Protein AF-A0A3M0WZQ0-F1 (afdb_monomer_lite)

Foldseek 3Di:
DVLLVVLQVLLVVLVVLLVLLLVLCVLPDVDSVVVVVVVVVCLCPLLQVVHRLVPDDPVSSVVSLLDSSVSNHRLSVVCVVPPDPVSSVVSVVSSVVSCVVSVVVSVVSVVVSVVVVVVVPD

Radius of gyration: 16.44 Å; chains: 1; bounding box: 37×28×48 Å

Structure (mmCIF, N/CA/C/O backbone):
data_AF-A0A3M0WZQ0-F1
#
_entry.id   AF-A0A3M0WZQ0-F1
#
loop_
_atom_site.group_PDB
_atom_site.id
_atom_site.type_symbol
_atom_site.label_atom_id
_atom_site.label_alt_id
_atom_site.label_comp_id
_atom_site.label_asym_id
_atom_site.label_entity_id
_atom_site.label_seq_id
_atom_site.pdbx_PDB_ins_code
_atom_site.Cartn_x
_atom_site.Cartn_y
_atom_site.Cartn_z
_atom_site.occupancy
_atom_site.B_iso_or_equiv
_atom_site.auth_seq_id
_atom_site.auth_comp_id
_atom_site.auth_asym_id
_atom_site.auth_atom_id
_atom_site.pdbx_PDB_model_num
ATOM 1 N N . LEU A 1 1 ? -3.318 -10.421 19.334 1.00 71.94 1 LEU A N 1
ATOM 2 C CA . LEU A 1 1 ? -1.852 -10.259 19.182 1.00 71.94 1 LEU A CA 1
ATOM 3 C C . LEU A 1 1 ? -1.249 -11.173 18.103 1.00 71.94 1 LEU A C 1
ATOM 5 O O . LEU A 1 1 ? -0.552 -10.638 17.254 1.00 71.94 1 LEU A O 1
ATOM 9 N N . PRO A 1 2 ? -1.517 -12.494 18.027 1.00 84.88 2 PRO A N 1
ATOM 10 C CA . PRO A 1 2 ? -0.973 -13.311 16.929 1.00 84.88 2 PRO A CA 1
ATOM 11 C C . PRO A 1 2 ? -1.593 -12.966 15.56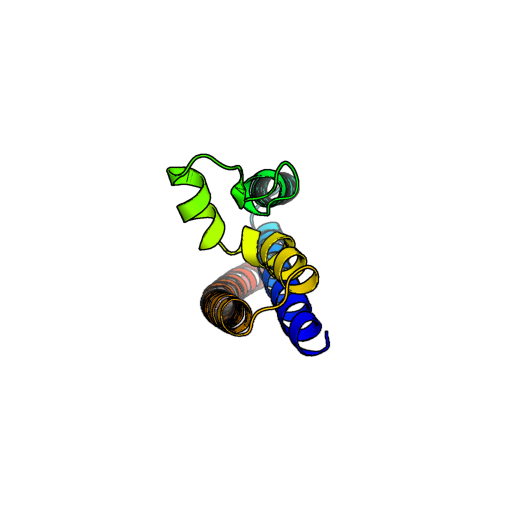7 1.00 84.88 2 PRO A C 1
ATOM 13 O O . PRO A 1 2 ? -0.886 -12.792 14.584 1.00 84.88 2 PRO A O 1
ATOM 16 N N . ALA A 1 3 ? -2.917 -12.775 15.514 1.00 89.06 3 ALA A N 1
ATOM 17 C CA . ALA A 1 3 ? -3.627 -12.473 14.267 1.00 89.06 3 ALA A CA 1
ATOM 18 C C . ALA A 1 3 ? -3.181 -11.145 13.623 1.00 89.06 3 ALA A C 1
ATOM 20 O O . ALA A 1 3 ? -3.142 -11.016 12.406 1.00 89.06 3 ALA A O 1
ATOM 21 N N . THR A 1 4 ? -2.772 -10.159 14.424 1.00 92.94 4 THR A N 1
ATOM 22 C CA . THR A 1 4 ? -2.263 -8.877 13.914 1.00 92.94 4 THR A CA 1
ATOM 23 C C . THR A 1 4 ? -0.916 -9.024 13.208 1.00 92.94 4 THR A C 1
ATOM 25 O O . THR A 1 4 ? -0.643 -8.254 12.294 1.00 92.94 4 THR A O 1
ATOM 28 N N . LEU A 1 5 ? -0.107 -10.034 13.558 1.00 95.50 5 LEU A N 1
ATOM 29 C CA . LEU A 1 5 ? 1.141 -10.333 12.845 1.00 95.50 5 LEU A CA 1
ATOM 30 C C . LEU A 1 5 ? 0.877 -10.791 11.410 1.00 95.50 5 LEU A C 1
ATOM 32 O O . LEU A 1 5 ? 1.623 -10.415 10.515 1.00 95.50 5 LEU A O 1
ATOM 36 N N . LEU A 1 6 ? -0.204 -11.545 11.180 1.00 96.88 6 LEU A N 1
ATOM 37 C CA . LEU A 1 6 ? -0.609 -11.945 9.832 1.00 96.88 6 LEU A CA 1
ATOM 38 C C . LEU A 1 6 ? -0.915 -10.714 8.972 1.00 96.88 6 LEU A C 1
ATOM 40 O O . LEU A 1 6 ? -0.360 -10.564 7.890 1.00 96.88 6 LEU A O 1
ATOM 44 N N . VAL A 1 7 ? -1.754 -9.808 9.473 1.00 97.44 7 VAL A N 1
ATOM 45 C CA . VAL A 1 7 ? -2.131 -8.580 8.757 1.00 97.44 7 VAL A CA 1
ATOM 46 C C . VAL A 1 7 ? -0.922 -7.662 8.534 1.00 97.44 7 VAL A C 1
ATOM 48 O O . VAL A 1 7 ? -0.797 -7.060 7.471 1.00 97.44 7 VAL A O 1
ATOM 51 N N . LEU A 1 8 ? 0.012 -7.588 9.487 1.00 96.75 8 LEU A N 1
ATOM 52 C CA . LEU A 1 8 ? 1.284 -6.882 9.298 1.00 96.75 8 LEU A CA 1
ATOM 53 C C . LEU A 1 8 ? 2.132 -7.524 8.190 1.00 96.75 8 LEU A C 1
ATOM 55 O O . LEU A 1 8 ? 2.603 -6.821 7.300 1.00 96.75 8 LEU A O 1
ATOM 59 N N . ALA A 1 9 ? 2.285 -8.850 8.196 1.00 97.88 9 ALA A N 1
ATOM 60 C CA . ALA A 1 9 ? 3.051 -9.575 7.182 1.00 97.88 9 ALA A CA 1
ATOM 61 C C . ALA A 1 9 ? 2.446 -9.425 5.774 1.00 97.88 9 ALA A C 1
ATOM 63 O O . ALA A 1 9 ? 3.170 -9.211 4.799 1.00 97.88 9 ALA A O 1
ATOM 64 N N . LEU A 1 10 ? 1.117 -9.473 5.656 1.00 98.19 10 LEU A N 1
ATOM 65 C CA . LEU A 1 10 ? 0.419 -9.216 4.394 1.00 98.19 10 LEU A CA 1
ATOM 66 C C . LEU A 1 10 ? 0.577 -7.756 3.946 1.00 98.19 10 LEU A C 1
ATOM 68 O O . LEU A 1 10 ? 0.790 -7.508 2.761 1.00 98.19 10 LEU A O 1
ATOM 72 N N . GLY A 1 11 ? 0.560 -6.800 4.879 1.00 98.00 11 GLY A N 1
ATOM 73 C CA . GLY A 1 11 ? 0.864 -5.393 4.605 1.00 98.00 11 GLY A CA 1
ATOM 74 C C . GLY A 1 11 ? 2.273 -5.200 4.035 1.00 98.00 11 GLY A C 1
ATOM 75 O O . GLY A 1 11 ? 2.436 -4.533 3.016 1.00 98.00 11 GLY A O 1
ATOM 76 N N . LEU A 1 12 ? 3.279 -5.859 4.618 1.00 97.88 12 LEU A N 1
ATOM 77 C CA . LEU A 1 12 ? 4.648 -5.873 4.082 1.00 97.88 12 LEU A CA 1
ATOM 78 C C . LEU A 1 12 ? 4.724 -6.531 2.698 1.00 97.88 12 LEU A C 1
ATOM 80 O O . LEU A 1 12 ? 5.474 -6.084 1.836 1.00 97.88 12 LEU A O 1
ATOM 84 N N . THR A 1 13 ? 3.922 -7.568 2.457 1.00 98.50 13 THR A N 1
ATOM 85 C CA . THR A 1 13 ? 3.865 -8.249 1.153 1.00 98.50 13 THR A CA 1
ATOM 86 C C . THR A 1 13 ? 3.276 -7.340 0.068 1.00 98.50 13 THR A C 1
ATOM 88 O O . THR A 1 13 ? 3.776 -7.313 -1.056 1.00 98.50 13 THR A O 1
ATOM 91 N N . ILE A 1 14 ? 2.249 -6.549 0.398 1.00 98.56 14 ILE A N 1
ATOM 92 C CA . ILE A 1 14 ? 1.700 -5.521 -0.500 1.00 98.56 14 ILE A CA 1
ATOM 93 C C . ILE A 1 14 ? 2.775 -4.482 -0.836 1.00 98.56 14 ILE A C 1
ATOM 95 O O . ILE A 1 14 ? 2.975 -4.172 -2.012 1.00 98.56 14 ILE A O 1
ATOM 99 N N . ASP A 1 15 ? 3.492 -3.983 0.174 1.00 97.88 15 ASP A N 1
ATOM 100 C CA . ASP A 1 15 ? 4.575 -3.015 -0.025 1.00 97.88 15 ASP A CA 1
ATOM 101 C C . ASP A 1 15 ? 5.702 -3.580 -0.905 1.00 97.88 15 ASP A C 1
ATOM 103 O O . ASP A 1 15 ? 6.191 -2.908 -1.819 1.00 97.88 15 ASP A O 1
ATOM 107 N N . PHE A 1 16 ? 6.044 -4.855 -0.706 1.00 98.06 16 PHE A N 1
ATOM 108 C CA . PHE A 1 16 ? 6.996 -5.581 -1.539 1.00 98.06 16 PHE A CA 1
ATOM 109 C C . PHE A 1 16 ? 6.540 -5.678 -3.002 1.00 98.06 16 PHE A C 1
ATOM 111 O O . PHE A 1 16 ? 7.354 -5.463 -3.904 1.00 98.06 16 PHE A O 1
ATOM 118 N N . PHE A 1 17 ? 5.261 -5.963 -3.271 1.00 98.19 17 PHE A N 1
ATOM 119 C CA . PHE A 1 17 ? 4.741 -6.003 -4.642 1.00 98.19 17 PHE A CA 1
ATOM 120 C C . PHE A 1 17 ? 4.823 -4.642 -5.324 1.00 98.19 17 PHE A C 1
ATOM 122 O O . PHE A 1 17 ? 5.334 -4.567 -6.442 1.00 98.19 17 PHE A O 1
ATOM 129 N N . VAL A 1 18 ? 4.400 -3.563 -4.661 1.00 97.88 18 VAL A N 1
ATOM 130 C CA . VAL A 1 18 ? 4.497 -2.217 -5.250 1.00 97.88 18 VAL A CA 1
ATOM 131 C C . VAL A 1 18 ? 5.960 -1.825 -5.476 1.00 97.88 18 VAL A C 1
ATOM 133 O O . VAL A 1 18 ? 6.316 -1.361 -6.561 1.00 97.88 18 VAL A O 1
ATOM 136 N N . SER A 1 19 ? 6.836 -2.090 -4.505 1.00 97.31 19 SER A N 1
ATOM 137 C CA . SER A 1 19 ? 8.277 -1.839 -4.627 1.00 97.31 19 SER A CA 1
ATOM 138 C C . SER A 1 19 ? 8.919 -2.639 -5.764 1.00 97.31 19 SER A C 1
ATOM 140 O O . SER A 1 19 ? 9.740 -2.100 -6.508 1.00 97.31 19 SER A O 1
ATOM 142 N N . SER A 1 20 ? 8.514 -3.897 -5.948 1.00 96.94 20 SER A N 1
ATOM 143 C CA . SER A 1 20 ? 8.966 -4.744 -7.056 1.00 96.94 20 SER A CA 1
ATOM 144 C C . SER A 1 20 ? 8.496 -4.201 -8.401 1.00 96.94 20 SER A C 1
ATOM 146 O O . SER A 1 20 ? 9.280 -4.154 -9.346 1.00 96.94 20 SER A O 1
ATOM 148 N N . MET A 1 21 ? 7.249 -3.725 -8.486 1.00 96.69 21 MET A N 1
ATOM 149 C CA . MET A 1 21 ? 6.726 -3.107 -9.706 1.00 96.69 21 MET A CA 1
ATOM 150 C C . MET A 1 21 ? 7.498 -1.837 -10.081 1.00 96.69 21 MET A C 1
ATOM 152 O O . MET A 1 21 ? 7.810 -1.633 -11.255 1.00 96.69 21 MET A O 1
ATOM 156 N N . ILE A 1 22 ? 7.850 -1.002 -9.096 1.00 96.38 22 ILE A N 1
ATOM 157 C CA . ILE A 1 22 ? 8.713 0.171 -9.306 1.00 96.38 22 ILE A CA 1
ATOM 158 C C . ILE A 1 22 ? 10.111 -0.272 -9.756 1.00 96.38 22 ILE A C 1
ATOM 160 O O . ILE A 1 22 ? 10.653 0.291 -10.703 1.00 96.38 22 ILE A O 1
ATOM 164 N N . GLY A 1 23 ? 10.681 -1.307 -9.134 1.00 94.56 23 GLY A N 1
ATOM 165 C CA . GLY A 1 23 ? 11.981 -1.865 -9.516 1.00 94.56 23 GLY A CA 1
ATOM 166 C C . GLY A 1 23 ? 12.015 -2.382 -10.956 1.00 94.56 23 GLY A C 1
ATOM 167 O O . GLY A 1 23 ? 12.951 -2.082 -11.689 1.00 94.56 23 GLY A O 1
ATOM 168 N N . LEU A 1 24 ? 10.967 -3.081 -11.406 1.00 93.62 24 LEU A N 1
ATOM 169 C CA . LEU A 1 24 ? 10.857 -3.553 -12.791 1.00 93.62 24 LEU A CA 1
ATOM 170 C C . LEU A 1 24 ? 10.776 -2.413 -13.815 1.00 93.62 24 LEU A C 1
ATOM 172 O O . LEU A 1 24 ? 11.125 -2.623 -14.977 1.00 93.62 24 LEU A O 1
ATOM 176 N N . MET A 1 25 ? 10.355 -1.207 -13.416 1.00 92.56 25 MET A N 1
ATOM 177 C CA . MET A 1 25 ? 10.391 -0.050 -14.316 1.00 92.56 25 MET A CA 1
ATOM 178 C C . MET A 1 25 ? 11.817 0.402 -14.646 1.00 92.56 25 MET A C 1
ATOM 180 O O . MET A 1 25 ? 11.990 1.075 -15.658 1.00 92.56 25 MET A O 1
ATOM 184 N N . ALA A 1 26 ? 12.839 -0.017 -13.888 1.00 90.31 26 ALA A N 1
ATOM 185 C CA . ALA A 1 26 ? 14.241 0.315 -14.167 1.00 90.31 26 ALA A CA 1
ATOM 186 C C . ALA A 1 26 ? 14.745 -0.264 -15.497 1.00 90.31 26 ALA A C 1
ATOM 188 O O . ALA A 1 26 ? 15.746 0.190 -16.033 1.00 90.31 26 ALA A O 1
ATOM 189 N N . PHE A 1 27 ? 14.041 -1.250 -16.061 1.00 85.31 27 PHE A N 1
ATOM 190 C CA . PHE A 1 27 ? 14.359 -1.779 -17.387 1.00 85.31 27 PHE A CA 1
ATOM 191 C C . PHE A 1 27 ? 13.919 -0.868 -18.538 1.00 85.31 27 PHE A C 1
ATOM 193 O O . PHE A 1 27 ? 14.283 -1.126 -19.684 1.00 85.31 27 PHE A O 1
ATOM 200 N N . VAL A 1 28 ? 13.095 0.149 -18.268 1.00 84.69 28 VAL A N 1
ATOM 201 C CA . VAL A 1 28 ? 12.528 1.031 -19.303 1.00 84.69 28 VAL A CA 1
ATOM 202 C C . VAL A 1 28 ? 12.725 2.507 -18.993 1.00 84.69 28 VAL A C 1
ATOM 204 O O . VAL A 1 28 ? 12.918 3.287 -19.920 1.00 84.69 28 VAL A O 1
ATOM 207 N N . MET A 1 29 ? 12.666 2.899 -17.724 1.00 87.31 29 MET A N 1
ATOM 208 C CA . MET A 1 29 ? 12.918 4.272 -17.302 1.00 87.31 29 MET A CA 1
ATOM 209 C C . MET A 1 29 ? 14.381 4.466 -16.923 1.00 87.31 29 MET A C 1
ATOM 211 O O . MET A 1 29 ? 14.985 3.596 -16.305 1.00 87.31 29 MET A O 1
ATOM 215 N N . GLU A 1 30 ? 14.907 5.643 -17.253 1.00 87.38 30 GLU A N 1
ATOM 216 C CA . GLU A 1 30 ? 16.258 6.069 -16.883 1.00 87.38 30 GLU A CA 1
ATOM 217 C C . GLU A 1 30 ? 16.401 6.260 -15.364 1.00 87.38 30 GLU A C 1
ATOM 219 O O . GLU A 1 30 ? 17.431 5.916 -14.791 1.00 87.38 30 GLU A O 1
ATOM 224 N N . ASP A 1 31 ? 15.340 6.730 -14.696 1.00 90.81 31 ASP A N 1
ATOM 225 C CA . ASP A 1 31 ? 15.313 6.924 -13.248 1.00 90.81 31 ASP A CA 1
ATOM 226 C C . ASP A 1 31 ? 14.012 6.413 -12.598 1.00 90.81 31 ASP A C 1
ATOM 228 O O . ASP A 1 31 ? 12.911 6.905 -12.855 1.00 90.81 31 ASP A O 1
ATOM 232 N N . VAL A 1 32 ? 14.146 5.442 -11.690 1.00 95.06 32 VAL A N 1
ATOM 233 C CA . VAL A 1 32 ? 13.045 4.921 -10.854 1.00 95.06 32 VAL A CA 1
ATOM 234 C C . VAL A 1 32 ? 12.936 5.610 -9.495 1.00 95.06 32 VAL A C 1
ATOM 236 O O . VAL A 1 32 ? 11.968 5.379 -8.761 1.00 95.06 32 VAL A O 1
ATOM 239 N N . PHE A 1 33 ? 13.908 6.444 -9.122 1.00 95.69 33 PHE A N 1
ATOM 240 C CA . PHE A 1 33 ? 13.900 7.175 -7.858 1.00 95.69 33 PHE A CA 1
ATOM 241 C C . PHE A 1 33 ? 12.683 8.094 -7.763 1.00 95.69 33 PHE A C 1
ATOM 243 O O . PHE A 1 33 ? 11.976 8.076 -6.754 1.00 95.69 33 PHE A O 1
ATOM 250 N N . SER A 1 34 ? 12.368 8.799 -8.848 1.00 95.06 34 SER A N 1
ATOM 251 C CA . SER A 1 34 ? 11.167 9.633 -8.966 1.00 95.06 34 SER 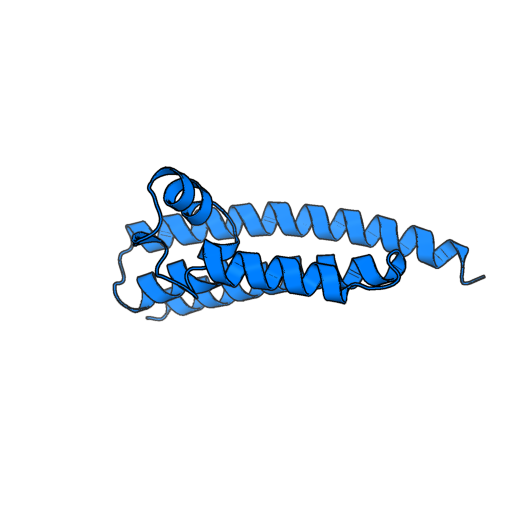A CA 1
ATOM 252 C C . SER A 1 34 ? 9.868 8.865 -8.658 1.00 95.06 34 SER A C 1
ATOM 254 O O . SER A 1 34 ? 9.032 9.335 -7.883 1.00 95.06 34 SER A O 1
ATOM 256 N N . LEU A 1 35 ? 9.714 7.636 -9.173 1.00 96.44 35 LEU A N 1
ATOM 257 C CA . LEU A 1 35 ? 8.550 6.784 -8.876 1.00 96.44 35 LEU A CA 1
ATOM 258 C C . LEU A 1 35 ? 8.510 6.359 -7.404 1.00 96.44 35 LEU A C 1
ATOM 260 O O . LEU A 1 35 ? 7.448 6.362 -6.775 1.00 96.44 35 LEU A O 1
ATOM 264 N N . ARG A 1 36 ? 9.673 6.027 -6.836 1.00 96.69 36 ARG A N 1
ATOM 265 C CA . ARG A 1 36 ? 9.806 5.668 -5.420 1.00 96.69 36 ARG A CA 1
ATOM 266 C C . ARG A 1 36 ? 9.422 6.833 -4.510 1.00 96.69 36 ARG A C 1
ATOM 268 O O . ARG A 1 36 ? 8.720 6.613 -3.526 1.00 96.69 36 ARG A O 1
ATOM 275 N N . LEU A 1 37 ? 9.819 8.059 -4.854 1.00 97.69 37 LEU A N 1
ATOM 276 C CA . LEU A 1 37 ? 9.427 9.261 -4.118 1.00 97.69 37 LEU A CA 1
ATOM 277 C C . LEU A 1 37 ? 7.914 9.471 -4.148 1.00 97.69 37 LEU A C 1
ATOM 279 O O . LEU A 1 37 ? 7.320 9.708 -3.097 1.00 97.69 37 LEU A O 1
ATOM 283 N N . ILE A 1 38 ? 7.276 9.340 -5.314 1.00 97.12 38 ILE A N 1
ATOM 284 C CA . ILE A 1 38 ? 5.813 9.452 -5.427 1.00 97.12 38 ILE A CA 1
ATOM 285 C C . ILE A 1 38 ? 5.137 8.424 -4.515 1.00 97.12 38 ILE A C 1
ATOM 287 O O . ILE A 1 38 ? 4.270 8.786 -3.718 1.00 97.12 38 ILE A O 1
ATOM 291 N N . TYR A 1 39 ? 5.569 7.163 -4.566 1.00 97.38 39 TYR A N 1
ATOM 292 C CA . TYR A 1 39 ? 5.019 6.110 -3.713 1.00 97.38 39 TYR A CA 1
ATOM 293 C C . TYR A 1 39 ? 5.196 6.413 -2.217 1.00 97.38 39 TYR A C 1
ATOM 295 O O . TYR A 1 39 ? 4.242 6.303 -1.444 1.00 97.38 39 TYR A O 1
ATOM 303 N N . GLN A 1 40 ? 6.372 6.894 -1.810 1.0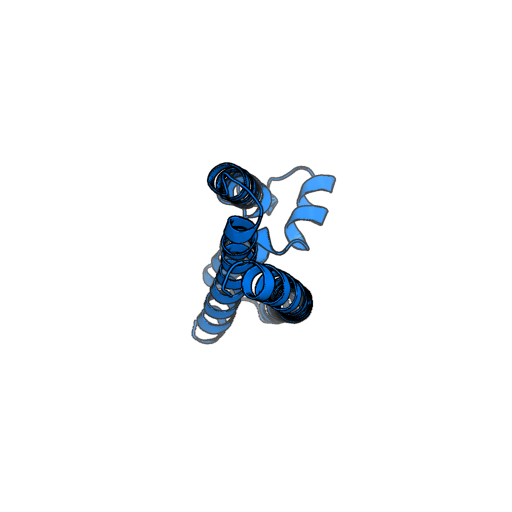0 97.25 40 GLN A N 1
ATOM 304 C CA . GLN A 1 40 ? 6.617 7.321 -0.431 1.00 97.25 40 GLN A CA 1
ATOM 305 C C . GLN A 1 40 ? 5.695 8.467 -0.001 1.00 97.25 40 GLN A C 1
ATOM 307 O O . GLN A 1 40 ? 5.195 8.448 1.122 1.00 97.25 40 GLN A O 1
ATOM 312 N N . LYS A 1 41 ? 5.421 9.450 -0.870 1.00 97.62 41 LYS A N 1
ATOM 313 C CA . LYS A 1 41 ? 4.471 10.536 -0.563 1.00 97.62 41 LYS A CA 1
ATOM 314 C C . LYS A 1 41 ? 3.035 10.027 -0.439 1.00 97.62 41 LYS A C 1
ATOM 316 O O . LYS A 1 41 ? 2.307 10.496 0.435 1.00 97.62 41 LYS A O 1
ATOM 321 N N . LEU A 1 42 ? 2.646 9.041 -1.248 1.00 97.06 42 LEU A N 1
ATOM 322 C CA . LEU A 1 42 ? 1.339 8.393 -1.131 1.00 97.06 42 LEU A CA 1
ATOM 323 C C . LEU A 1 42 ? 1.199 7.646 0.198 1.00 97.06 42 LEU A C 1
ATOM 325 O O . LEU A 1 42 ? 0.196 7.846 0.876 1.00 97.06 42 LEU A O 1
ATOM 329 N N . ILE A 1 43 ? 2.198 6.865 0.623 1.00 96.81 43 ILE A N 1
ATOM 330 C CA . ILE A 1 43 ? 2.184 6.243 1.961 1.00 96.81 43 ILE A CA 1
ATOM 331 C C . ILE A 1 43 ? 2.176 7.317 3.052 1.00 96.81 43 ILE A C 1
ATOM 333 O O . ILE A 1 43 ? 1.429 7.209 4.021 1.00 96.81 43 ILE A O 1
ATOM 337 N N . PHE A 1 44 ? 2.970 8.375 2.898 1.00 96.75 44 PHE A N 1
ATOM 338 C CA . PHE A 1 44 ? 3.069 9.418 3.910 1.00 96.75 44 PHE A CA 1
ATOM 339 C C . PHE A 1 44 ? 1.708 10.060 4.214 1.00 96.75 44 PHE A C 1
ATOM 341 O O . PHE A 1 44 ? 1.353 10.229 5.378 1.00 96.75 44 PHE A O 1
ATOM 348 N N . ILE A 1 45 ? 0.923 10.354 3.174 1.00 95.31 45 ILE A N 1
ATOM 349 C CA . ILE A 1 45 ? -0.386 11.004 3.306 1.00 95.31 45 ILE A CA 1
ATOM 350 C C . ILE A 1 45 ? -1.505 9.971 3.518 1.00 95.31 45 ILE A C 1
ATOM 352 O O . ILE A 1 45 ? -2.252 10.052 4.488 1.00 95.31 45 ILE A O 1
ATOM 356 N N . LEU A 1 46 ? -1.631 8.992 2.618 1.00 96.69 46 LEU A N 1
ATOM 357 C CA . LEU A 1 46 ? -2.759 8.048 2.564 1.00 96.69 46 LEU A CA 1
ATOM 358 C C . LEU A 1 46 ? -2.537 6.791 3.413 1.00 96.69 46 LEU A C 1
ATOM 360 O O . LEU A 1 46 ? -3.499 6.110 3.756 1.00 96.69 46 LEU A O 1
ATOM 364 N N . GLY A 1 47 ? -1.285 6.476 3.744 1.00 95.56 47 GLY A N 1
ATOM 365 C CA . GLY A 1 47 ? -0.911 5.393 4.658 1.00 95.56 47 GLY A CA 1
ATOM 366 C C . GLY A 1 47 ? -0.965 5.785 6.134 1.00 95.56 47 GLY A C 1
ATOM 367 O O . GLY A 1 47 ? -0.733 4.936 6.987 1.00 95.56 47 GLY A O 1
ATOM 368 N N . GLY A 1 48 ? -1.293 7.045 6.445 1.00 94.38 48 GLY A N 1
ATOM 369 C CA . GLY A 1 48 ? -1.535 7.527 7.806 1.00 94.38 48 GLY A CA 1
ATOM 370 C C . GLY A 1 48 ? -0.286 7.876 8.621 1.00 94.38 48 GLY A C 1
ATOM 371 O O . GLY A 1 48 ? -0.379 7.940 9.846 1.00 94.38 48 GLY A O 1
ATOM 372 N N . LEU A 1 49 ? 0.870 8.074 7.971 1.00 94.19 49 LEU A N 1
ATOM 373 C CA . LEU A 1 49 ? 2.127 8.436 8.646 1.00 94.19 49 LEU A CA 1
ATOM 374 C C . LEU A 1 49 ? 2.202 9.921 9.019 1.00 94.19 49 LEU A C 1
ATOM 376 O O . LEU A 1 49 ? 2.704 10.247 10.089 1.00 94.19 49 LEU A O 1
ATOM 380 N N . LEU A 1 50 ? 1.734 10.819 8.144 1.00 94.81 50 LEU A N 1
ATOM 381 C CA . LEU A 1 50 ? 1.701 12.259 8.416 1.00 94.81 50 LEU A CA 1
ATOM 382 C C . LEU A 1 50 ? 0.663 12.580 9.493 1.00 94.81 50 LEU A C 1
ATOM 384 O O . LEU A 1 50 ? 0.961 13.244 10.480 1.00 94.81 50 LEU A O 1
ATOM 388 N N . ILE A 1 51 ? -0.561 12.102 9.273 1.00 94.12 51 ILE A N 1
ATOM 389 C CA . ILE A 1 51 ? -1.680 12.178 10.206 1.00 94.12 51 ILE A CA 1
ATOM 390 C C . ILE A 1 51 ? -2.480 10.877 10.115 1.00 94.12 51 ILE A C 1
ATOM 392 O O . ILE A 1 51 ? -2.604 10.330 9.016 1.00 94.12 51 ILE A O 1
ATOM 396 N N . PRO A 1 52 ? -3.044 10.377 11.228 1.00 95.75 52 PRO A N 1
ATOM 397 C CA . PRO A 1 52 ? -3.906 9.202 11.201 1.00 95.75 52 PRO A CA 1
ATOM 398 C C . PRO A 1 52 ? -5.015 9.343 10.152 1.00 95.75 52 PRO A C 1
ATOM 400 O O . PRO A 1 52 ? -5.649 10.395 10.060 1.00 95.75 52 PRO A O 1
ATOM 403 N N . VAL A 1 53 ? -5.292 8.273 9.398 1.00 96.06 53 VAL A N 1
ATOM 404 C CA . VAL A 1 53 ? -6.292 8.284 8.306 1.00 96.06 53 VAL A CA 1
ATOM 405 C C . VAL A 1 53 ? -7.675 8.724 8.803 1.00 96.06 53 VAL A C 1
ATOM 407 O O . VAL A 1 53 ? -8.442 9.339 8.064 1.00 96.06 53 VAL A O 1
ATOM 410 N N . ASP A 1 54 ? -7.983 8.467 10.076 1.00 95.56 54 ASP A N 1
ATOM 411 C CA . ASP A 1 54 ? -9.230 8.885 10.718 1.00 95.56 54 ASP A CA 1
ATOM 412 C C . ASP A 1 54 ? -9.418 10.414 10.808 1.00 95.56 54 ASP A C 1
ATOM 414 O O . ASP A 1 54 ? -10.550 10.865 10.952 1.00 95.56 54 ASP A O 1
ATOM 418 N N . PHE A 1 55 ? -8.350 11.209 10.688 1.00 96.62 55 PHE A N 1
ATOM 419 C CA . PHE A 1 55 ? -8.402 12.678 10.728 1.00 96.62 55 PHE A CA 1
ATOM 420 C C . PHE A 1 55 ? -8.350 13.340 9.343 1.00 96.62 55 PHE A C 1
ATOM 422 O O . PHE A 1 55 ? -8.346 14.566 9.247 1.00 96.62 55 PHE A O 1
ATOM 429 N N . LEU A 1 56 ? -8.300 12.557 8.260 1.00 96.44 56 LEU A N 1
ATOM 430 C CA . LEU A 1 56 ? -8.391 13.100 6.903 1.00 96.44 56 LEU A CA 1
ATOM 431 C C . LEU A 1 56 ? -9.813 13.610 6.606 1.00 96.44 56 LEU A C 1
ATOM 433 O O . LEU A 1 56 ? -10.774 13.061 7.148 1.00 96.44 56 LEU A O 1
ATOM 437 N N . PRO A 1 57 ? -9.973 14.596 5.698 1.00 97.19 57 PRO A N 1
ATOM 438 C CA . PRO A 1 57 ? -11.287 15.010 5.208 1.00 97.19 57 PRO A CA 1
ATOM 439 C C . PRO A 1 57 ? -12.098 13.814 4.695 1.00 97.19 57 PRO A C 1
ATOM 441 O O . PRO A 1 57 ? -11.531 12.929 4.052 1.00 97.19 57 PRO A O 1
ATOM 444 N N . ASP A 1 58 ? -13.416 13.808 4.909 1.00 97.12 58 ASP A N 1
ATOM 445 C CA . ASP A 1 58 ? -14.283 12.640 4.671 1.00 97.12 58 ASP A CA 1
ATOM 446 C C . ASP A 1 58 ? -14.094 11.973 3.304 1.00 97.12 58 ASP A C 1
ATOM 448 O O . ASP A 1 58 ? -14.014 10.747 3.198 1.00 97.12 58 ASP A O 1
ATOM 452 N N . TRP A 1 59 ? -14.005 12.773 2.240 1.00 96.75 59 TRP A N 1
ATOM 453 C CA . TRP A 1 59 ? -13.826 12.266 0.881 1.00 96.75 59 TRP A CA 1
ATOM 454 C C . TRP A 1 59 ? -12.484 11.535 0.719 1.00 96.75 59 TRP A C 1
ATOM 456 O O . TRP A 1 59 ? -12.430 10.456 0.130 1.00 96.75 59 TRP A O 1
ATOM 466 N N . LEU A 1 60 ? -11.412 12.084 1.294 1.00 96.38 60 LEU A N 1
ATOM 467 C CA . LEU A 1 60 ? -10.061 11.541 1.200 1.00 96.38 60 LEU A CA 1
ATOM 468 C C . LEU A 1 60 ? -9.888 10.336 2.118 1.00 96.38 60 LEU A C 1
ATOM 470 O O . LEU A 1 60 ? -9.257 9.352 1.739 1.00 96.38 60 LEU A O 1
ATOM 474 N N . GLN A 1 61 ? -10.503 10.381 3.297 1.00 97.44 61 GLN A N 1
ATOM 475 C CA . GLN A 1 61 ? -10.540 9.264 4.226 1.00 97.44 61 GLN A CA 1
ATOM 476 C C . GLN A 1 61 ? -11.165 8.021 3.579 1.00 97.44 61 GLN A C 1
ATOM 478 O O . GLN A 1 61 ? -10.616 6.926 3.708 1.00 97.44 61 GLN A O 1
ATOM 483 N N . ARG A 1 62 ? -12.295 8.169 2.871 1.00 96.56 62 ARG A N 1
ATOM 484 C CA . ARG A 1 62 ? -12.953 7.048 2.171 1.00 96.56 62 ARG A CA 1
ATOM 485 C C . ARG A 1 62 ? -12.035 6.416 1.128 1.00 96.56 62 ARG A C 1
ATOM 487 O O . ARG A 1 62 ? -11.963 5.194 1.046 1.00 96.56 62 ARG A O 1
ATOM 494 N N . ILE A 1 63 ? -11.304 7.241 0.380 1.00 96.56 63 ILE A N 1
ATOM 495 C CA . ILE A 1 63 ? -10.330 6.782 -0.615 1.00 96.56 63 ILE A CA 1
ATOM 496 C C . ILE A 1 63 ? -9.168 6.054 0.073 1.00 96.56 63 ILE A C 1
ATOM 498 O O . ILE A 1 63 ? -8.866 4.907 -0.258 1.00 96.56 63 ILE A O 1
ATOM 502 N N . ALA A 1 64 ? -8.548 6.687 1.071 1.00 96.62 64 ALA A N 1
ATOM 503 C CA . ALA A 1 64 ? -7.404 6.140 1.792 1.00 96.62 64 ALA A CA 1
ATOM 504 C C . ALA A 1 64 ? -7.727 4.789 2.447 1.00 96.62 64 ALA A C 1
ATOM 506 O O . ALA A 1 64 ? -6.925 3.866 2.354 1.00 96.62 64 ALA A O 1
ATOM 507 N N . LYS A 1 65 ? -8.922 4.636 3.036 1.00 96.62 65 LYS A N 1
ATOM 508 C CA . LYS A 1 65 ? -9.344 3.398 3.712 1.00 96.62 65 LYS A CA 1
ATOM 509 C C . LYS A 1 65 ? -9.414 2.176 2.789 1.00 96.62 65 LYS A C 1
ATOM 511 O O . LYS A 1 65 ? -9.236 1.064 3.280 1.00 96.62 65 LYS A O 1
ATOM 516 N N . VAL A 1 66 ? -9.647 2.373 1.490 1.00 96.31 66 VAL A N 1
ATOM 517 C CA . VAL A 1 66 ? -9.773 1.288 0.497 1.00 96.31 66 VAL A CA 1
ATOM 518 C C . VAL A 1 66 ? -8.466 1.040 -0.261 1.00 96.31 66 VAL A C 1
ATOM 520 O O . VAL A 1 66 ? -8.205 -0.083 -0.689 1.00 96.31 66 VAL A O 1
ATOM 523 N N . LEU A 1 67 ? -7.638 2.072 -0.434 1.00 96.62 67 LEU A N 1
ATOM 524 C CA . LEU A 1 67 ? -6.352 1.978 -1.126 1.00 96.62 67 LEU A CA 1
ATOM 525 C C . LEU A 1 67 ? -5.324 1.131 -0.356 1.00 96.62 67 LEU A C 1
ATOM 527 O O . LEU A 1 67 ? -5.386 1.036 0.872 1.00 96.62 67 LEU A O 1
ATOM 531 N N . PRO A 1 68 ? -4.321 0.558 -1.052 1.00 96.50 68 PRO A N 1
ATOM 532 C CA . PRO A 1 68 ? -3.385 -0.369 -0.428 1.00 96.50 68 PRO A CA 1
ATOM 533 C C . PRO A 1 68 ? -2.470 0.331 0.582 1.00 96.50 68 PRO A C 1
ATOM 535 O O . PRO A 1 68 ? -2.010 -0.308 1.518 1.00 96.50 68 PRO A O 1
ATOM 538 N N . PHE A 1 69 ? -2.252 1.644 0.444 1.00 96.62 69 PHE A N 1
ATOM 539 C CA . PHE A 1 69 ? -1.348 2.426 1.296 1.00 96.62 69 PHE A CA 1
ATOM 540 C C . PHE A 1 69 ? -1.742 2.377 2.778 1.00 96.62 69 PHE A C 1
ATOM 542 O O . PHE A 1 69 ? -0.899 2.163 3.639 1.00 96.62 69 PHE A O 1
ATOM 549 N N . ASN A 1 70 ? -3.033 2.504 3.090 1.00 97.00 70 ASN A N 1
ATOM 550 C CA . ASN A 1 70 ? -3.532 2.371 4.461 1.00 97.00 70 ASN A CA 1
ATOM 551 C C . ASN A 1 70 ? -3.334 0.947 5.016 1.00 97.00 70 ASN A C 1
ATOM 553 O O . ASN A 1 70 ? -3.117 0.763 6.214 1.00 97.00 70 ASN A O 1
ATOM 557 N N . LEU A 1 71 ? -3.387 -0.064 4.146 1.00 97.50 71 LEU A N 1
ATOM 558 C CA . LEU A 1 71 ? -3.296 -1.480 4.511 1.00 97.50 71 LEU A CA 1
ATOM 559 C C . LEU A 1 71 ? -1.861 -1.948 4.779 1.00 97.50 71 LEU A C 1
ATOM 561 O O . LEU A 1 71 ? -1.689 -3.025 5.352 1.00 97.50 71 LEU A O 1
ATOM 565 N N . THR A 1 72 ? -0.846 -1.172 4.382 1.00 96.88 72 THR A N 1
ATOM 566 C CA . THR A 1 72 ? 0.564 -1.466 4.690 1.00 96.88 72 THR A CA 1
ATOM 567 C C . THR A 1 72 ? 0.992 -0.916 6.048 1.00 96.88 72 THR A C 1
ATOM 569 O O . THR A 1 72 ? 1.913 -1.453 6.656 1.00 96.88 72 THR A O 1
ATOM 572 N N . THR A 1 73 ? 0.338 0.147 6.534 1.00 93.25 73 THR A N 1
ATOM 573 C CA . THR A 1 73 ? 0.813 0.931 7.687 1.00 93.25 73 THR A CA 1
ATOM 574 C C . THR A 1 73 ? -0.279 1.183 8.724 1.00 93.25 73 THR A C 1
ATOM 576 O O . THR A 1 73 ? -0.300 0.516 9.763 1.00 93.25 73 THR A O 1
ATOM 579 N N . TYR A 1 74 ? -1.196 2.124 8.477 1.00 96.88 74 TYR A N 1
ATOM 580 C CA . TYR A 1 74 ? -2.111 2.601 9.519 1.00 96.88 74 TYR A CA 1
ATOM 581 C C . TYR A 1 74 ? -3.144 1.568 9.976 1.00 96.88 74 TYR A C 1
ATOM 583 O O . TYR A 1 74 ? -3.336 1.403 11.182 1.00 96.88 74 TYR A O 1
ATOM 591 N N . ALA A 1 75 ? -3.795 0.842 9.065 1.00 97.25 75 ALA A N 1
ATOM 592 C CA . ALA A 1 75 ? -4.829 -0.120 9.450 1.00 97.25 75 ALA A CA 1
ATOM 593 C C . ALA A 1 75 ? -4.289 -1.287 10.309 1.00 97.25 75 ALA A C 1
ATOM 595 O O . ALA A 1 75 ? -4.877 -1.548 11.364 1.00 97.25 75 ALA A O 1
ATOM 596 N N . PRO A 1 76 ? -3.160 -1.944 9.957 1.00 95.88 76 PRO A N 1
ATOM 597 C CA . PRO A 1 76 ? -2.520 -2.929 10.831 1.00 95.88 76 PRO A CA 1
ATOM 598 C C . PRO A 1 76 ? -2.112 -2.358 12.197 1.00 95.88 76 PRO A C 1
ATOM 600 O O . PRO A 1 76 ? -2.361 -2.993 13.224 1.00 95.88 76 PRO A O 1
ATOM 603 N N . ALA A 1 77 ? -1.529 -1.153 12.228 1.00 95.19 77 ALA A N 1
ATOM 604 C CA . ALA A 1 77 ? -1.102 -0.504 13.470 1.00 95.19 77 ALA A CA 1
ATOM 605 C C . ALA A 1 77 ? -2.294 -0.178 14.385 1.00 95.19 77 ALA A C 1
ATOM 607 O O . ALA A 1 77 ? -2.272 -0.475 15.581 1.00 95.19 77 ALA A O 1
ATOM 608 N N . LYS A 1 78 ? -3.378 0.364 13.821 1.00 95.81 78 LYS A N 1
ATOM 609 C CA . LYS A 1 78 ? -4.617 0.653 14.550 1.00 95.81 78 LYS A CA 1
ATOM 610 C C . LYS A 1 78 ? -5.250 -0.619 15.114 1.00 95.81 78 LYS A C 1
ATOM 612 O O . LYS A 1 78 ? -5.655 -0.631 16.276 1.00 95.81 78 LYS A O 1
ATOM 617 N N . LEU A 1 79 ? -5.293 -1.690 14.321 1.00 97.06 79 LEU A N 1
ATOM 618 C CA . LEU A 1 79 ? -5.816 -2.985 14.756 1.00 97.06 79 LEU A CA 1
ATOM 619 C C . LEU A 1 79 ? -4.967 -3.601 15.879 1.00 97.06 79 LEU A C 1
ATOM 621 O O . LEU A 1 79 ? -5.511 -4.242 16.776 1.00 97.06 79 LEU A O 1
ATOM 625 N N . PHE A 1 80 ? -3.647 -3.406 15.848 1.00 95.81 80 PHE A N 1
ATOM 626 C CA . PHE A 1 80 ? -2.753 -3.845 16.919 1.00 95.81 80 PHE A CA 1
ATOM 627 C C . PHE A 1 80 ? -3.059 -3.144 18.247 1.00 95.81 80 PHE A C 1
ATOM 629 O O . PHE A 1 80 ? -3.133 -3.808 19.280 1.00 95.81 80 PHE A O 1
ATOM 636 N N . VAL A 1 81 ? -3.288 -1.828 18.212 1.00 95.00 81 VAL A N 1
ATOM 637 C CA . VAL A 1 81 ? -3.616 -1.031 19.406 1.00 95.00 81 VAL A CA 1
ATOM 638 C C . VAL A 1 81 ? -5.011 -1.359 19.940 1.00 95.00 81 VAL A C 1
ATOM 640 O O . VAL A 1 81 ? -5.186 -1.534 21.145 1.00 95.00 81 VAL A O 1
ATOM 643 N N . ARG A 1 82 ? -6.016 -1.450 19.061 1.00 95.06 82 ARG A N 1
ATOM 644 C CA . ARG A 1 82 ? -7.404 -1.743 19.439 1.00 95.06 82 ARG A CA 1
ATOM 645 C C . ARG A 1 82 ? -7.966 -2.852 18.563 1.00 95.06 82 ARG A C 1
ATOM 647 O O . ARG A 1 82 ? -8.614 -2.607 17.548 1.00 95.06 82 ARG A O 1
ATOM 654 N N . PHE A 1 83 ? -7.734 -4.084 18.993 1.00 96.31 83 PHE A N 1
ATOM 655 C CA . PHE A 1 83 ? -8.145 -5.255 18.236 1.00 96.31 83 PHE A CA 1
ATOM 656 C C . PHE A 1 83 ? -9.663 -5.461 18.261 1.00 96.31 83 PHE A C 1
ATOM 658 O O . PHE A 1 83 ? -10.280 -5.495 19.325 1.00 96.31 83 PHE A O 1
ATOM 665 N N . THR A 1 84 ? -10.248 -5.683 17.084 1.00 97.38 84 THR A N 1
ATOM 666 C CA . THR A 1 84 ? -11.615 -6.192 16.923 1.00 97.38 84 THR A CA 1
ATOM 667 C C . THR A 1 84 ? -11.657 -7.189 15.766 1.00 97.38 84 THR A C 1
ATOM 669 O O . THR A 1 84 ? -10.976 -7.007 14.755 1.00 97.38 84 THR A O 1
ATOM 672 N N . TRP A 1 85 ? -12.458 -8.248 15.899 1.00 96.88 85 TRP A N 1
ATOM 673 C CA . TRP A 1 85 ? -12.577 -9.271 14.855 1.00 96.88 85 TRP A CA 1
ATOM 674 C C . TRP A 1 85 ? -13.185 -8.730 13.562 1.00 96.88 85 TRP A C 1
ATOM 676 O O . TRP A 1 85 ? -12.766 -9.116 12.478 1.00 96.88 85 TRP A O 1
ATOM 686 N N . GLU A 1 86 ? -14.127 -7.796 13.670 1.00 97.19 86 GLU A N 1
ATOM 687 C CA . GLU A 1 86 ? -14.734 -7.137 12.517 1.00 97.19 86 GLU A CA 1
ATOM 688 C C . GLU A 1 86 ? -13.686 -6.391 11.676 1.00 97.19 86 GLU A C 1
ATOM 690 O O . GLU A 1 86 ? -13.559 -6.646 10.478 1.00 97.19 86 GLU A O 1
ATOM 695 N N . GLN A 1 87 ? -12.871 -5.534 12.305 1.00 96.50 87 GLN A N 1
ATOM 696 C CA . GLN A 1 87 ? -11.808 -4.808 11.601 1.00 96.50 87 GLN A CA 1
ATOM 697 C C . GLN A 1 87 ? -10.737 -5.753 11.063 1.00 96.50 87 GLN A C 1
ATOM 699 O O . GLN A 1 87 ? -10.227 -5.532 9.968 1.00 96.50 87 GLN A O 1
ATOM 704 N N . PHE A 1 88 ? -10.409 -6.818 11.802 1.00 97.94 88 PHE A N 1
ATOM 705 C CA . PHE A 1 88 ? -9.473 -7.833 11.330 1.00 97.94 88 PHE A CA 1
ATOM 706 C C . PHE A 1 88 ? -9.930 -8.439 9.997 1.00 97.94 88 PHE A C 1
ATOM 708 O O . PHE A 1 88 ? -9.160 -8.431 9.037 1.00 97.94 88 PHE A O 1
ATOM 715 N N . TRP A 1 89 ? -11.182 -8.899 9.904 1.00 97.94 89 TRP A N 1
ATOM 716 C CA . TRP A 1 89 ? -11.704 -9.495 8.671 1.00 97.94 89 TRP A CA 1
ATOM 717 C C . TRP A 1 89 ? -11.829 -8.485 7.529 1.00 97.94 89 TRP A C 1
ATOM 719 O O . TRP A 1 89 ? -11.513 -8.825 6.390 1.00 97.94 89 TRP A O 1
ATOM 729 N N . GLN A 1 90 ? -12.22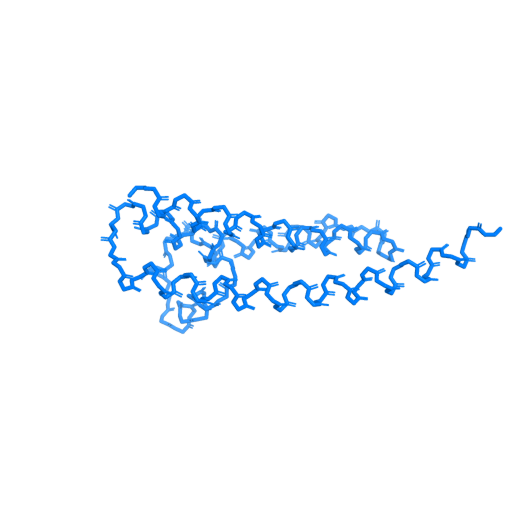0 -7.242 7.823 1.00 97.50 90 GLN A N 1
ATOM 730 C CA . GLN A 1 90 ? -12.266 -6.167 6.824 1.00 97.50 90 GLN A CA 1
ATOM 731 C C . GLN A 1 90 ? -10.879 -5.884 6.231 1.00 97.50 90 GLN A C 1
ATOM 733 O O . GLN A 1 90 ? -10.725 -5.837 5.009 1.00 97.50 90 GLN A O 1
ATOM 738 N N . ILE A 1 91 ? -9.858 -5.734 7.082 1.00 98.06 91 ILE A N 1
ATOM 739 C CA . ILE A 1 91 ? -8.483 -5.478 6.636 1.00 98.06 91 ILE A CA 1
ATOM 740 C C . ILE A 1 91 ? -7.948 -6.680 5.857 1.00 98.06 91 ILE A C 1
ATOM 742 O O . ILE A 1 91 ? -7.380 -6.496 4.782 1.00 98.06 91 ILE A O 1
ATOM 746 N N . LEU A 1 92 ? -8.169 -7.899 6.355 1.00 98.25 92 LEU A N 1
ATOM 747 C CA . LEU A 1 92 ? -7.720 -9.120 5.692 1.00 98.25 92 LEU A CA 1
ATOM 748 C C . LEU A 1 92 ? -8.333 -9.257 4.290 1.00 98.25 92 LEU A C 1
ATOM 750 O O . LEU A 1 92 ? -7.610 -9.515 3.332 1.00 98.25 92 LEU A O 1
ATOM 754 N N . ALA A 1 93 ? -9.643 -9.036 4.147 1.00 98.25 93 ALA A N 1
ATOM 755 C CA . ALA A 1 93 ? -10.325 -9.108 2.855 1.00 98.25 93 ALA A CA 1
ATOM 756 C C . ALA A 1 93 ? -9.764 -8.086 1.853 1.00 98.25 93 ALA A C 1
ATOM 758 O O . ALA A 1 93 ? -9.475 -8.436 0.705 1.00 98.25 93 ALA A O 1
ATOM 759 N N . LEU A 1 94 ? -9.548 -6.843 2.296 1.00 98.44 94 LEU A N 1
ATOM 760 C CA . LEU A 1 94 ? -8.945 -5.803 1.463 1.00 98.44 94 LEU A CA 1
ATOM 761 C C . LEU A 1 94 ? -7.505 -6.153 1.067 1.00 98.44 94 LEU A C 1
ATOM 763 O O . LEU A 1 94 ? -7.141 -6.002 -0.100 1.00 98.44 94 LEU A O 1
ATOM 767 N N . GLN A 1 95 ? -6.694 -6.659 2.000 1.00 98.56 95 GLN A N 1
ATOM 768 C CA . GLN A 1 95 ? -5.319 -7.071 1.713 1.00 98.56 95 GLN A CA 1
ATOM 769 C C . GLN A 1 95 ? -5.269 -8.207 0.691 1.00 98.56 95 GLN A C 1
ATOM 771 O O . GLN A 1 95 ? -4.500 -8.129 -0.265 1.00 98.56 95 GLN A O 1
ATOM 776 N N . MET A 1 96 ? -6.121 -9.225 0.836 1.00 98.62 96 MET A N 1
ATOM 777 C CA . MET A 1 96 ? -6.198 -10.330 -0.123 1.00 98.62 96 MET A CA 1
ATOM 778 C C . MET A 1 96 ? -6.622 -9.852 -1.515 1.00 98.62 96 MET A C 1
ATOM 780 O O . MET A 1 96 ? -6.007 -10.245 -2.507 1.00 98.62 96 MET A O 1
ATOM 784 N N . GLY A 1 97 ? -7.615 -8.959 -1.601 1.00 98.56 97 GLY A N 1
ATOM 785 C CA . GLY A 1 97 ? -8.026 -8.352 -2.870 1.00 98.56 97 GLY A CA 1
ATOM 786 C C . GLY A 1 97 ? -6.877 -7.606 -3.555 1.00 98.56 97 GL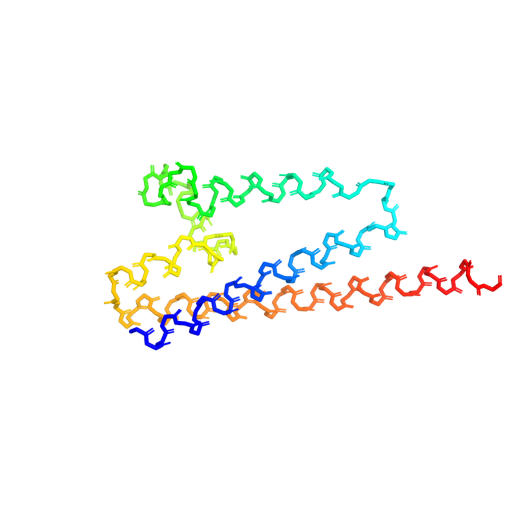Y A C 1
ATOM 787 O O . GLY A 1 97 ? -6.605 -7.825 -4.738 1.00 98.56 97 GLY A O 1
ATOM 788 N N . TRP A 1 98 ? -6.141 -6.787 -2.801 1.00 98.56 98 TRP A N 1
ATOM 789 C CA . TRP A 1 98 ? -4.984 -6.063 -3.328 1.00 98.56 98 TRP A CA 1
ATOM 790 C C . TRP A 1 98 ? -3.820 -6.974 -3.709 1.00 98.56 98 TRP A C 1
ATOM 792 O O . TRP A 1 98 ? -3.197 -6.731 -4.738 1.00 98.56 98 TRP A O 1
ATOM 802 N N . LEU A 1 99 ? -3.542 -8.036 -2.952 1.00 98.69 99 LEU A N 1
ATOM 803 C CA . LEU A 1 99 ? -2.496 -9.003 -3.299 1.00 98.69 99 LEU A CA 1
ATOM 804 C C . LEU A 1 99 ? -2.794 -9.715 -4.621 1.00 98.69 99 LEU A C 1
ATOM 806 O O . LEU A 1 99 ? -1.883 -9.886 -5.430 1.00 98.69 99 LEU A O 1
ATOM 810 N N . VAL A 1 100 ? -4.055 -10.071 -4.885 1.00 98.62 100 VAL A N 1
ATOM 811 C CA . VAL A 1 100 ? -4.457 -10.637 -6.183 1.00 98.62 100 VAL A CA 1
ATOM 812 C C . VAL A 1 100 ? -4.250 -9.617 -7.304 1.00 98.62 100 VAL A C 1
ATOM 814 O O . VAL A 1 100 ? -3.612 -9.934 -8.308 1.00 98.62 100 VAL A O 1
ATOM 817 N N . ILE A 1 101 ? -4.737 -8.384 -7.133 1.00 98.50 101 ILE A N 1
ATOM 818 C CA . ILE A 1 101 ? -4.612 -7.326 -8.149 1.00 98.50 101 ILE A CA 1
ATOM 819 C C . ILE A 1 101 ? -3.136 -7.027 -8.444 1.00 98.50 101 ILE A C 1
ATOM 821 O O . ILE A 1 101 ? -2.709 -7.079 -9.598 1.00 98.50 101 ILE A O 1
ATOM 825 N N . LEU A 1 102 ? -2.343 -6.748 -7.410 1.00 98.44 102 LEU A N 1
ATOM 826 C CA . LEU A 1 102 ? -0.926 -6.413 -7.538 1.00 98.44 102 LEU A CA 1
ATOM 827 C C . LEU A 1 102 ? -0.109 -7.596 -8.059 1.00 98.44 102 LEU A C 1
ATOM 829 O O . LEU A 1 102 ? 0.747 -7.397 -8.915 1.00 98.44 102 LEU A O 1
ATOM 833 N N . GLY A 1 103 ? -0.402 -8.822 -7.621 1.00 98.38 103 GLY A N 1
ATOM 834 C CA . GLY A 1 103 ? 0.255 -10.027 -8.126 1.00 98.38 103 GLY A CA 1
ATOM 835 C C . GLY A 1 103 ? 0.023 -10.229 -9.626 1.00 98.38 103 GLY A C 1
ATOM 836 O O . GLY A 1 103 ? 0.970 -10.490 -10.371 1.00 98.38 103 GLY A O 1
ATOM 837 N N . LEU A 1 104 ? -1.212 -10.028 -10.102 1.00 98.38 104 LEU A N 1
ATOM 838 C CA . LEU A 1 104 ? -1.534 -10.080 -11.532 1.00 98.38 104 LEU A CA 1
ATOM 839 C C . LEU A 1 104 ? -0.821 -8.974 -12.320 1.00 98.38 104 LEU A C 1
ATOM 841 O O . LEU A 1 104 ? -0.290 -9.236 -13.404 1.00 98.38 104 LEU A O 1
ATOM 845 N N . LEU A 1 105 ? -0.787 -7.747 -11.794 1.00 98.00 105 LEU A N 1
ATOM 846 C CA . LEU A 1 105 ? -0.093 -6.626 -12.432 1.00 98.00 105 LEU A CA 1
ATOM 847 C C . LEU A 1 105 ? 1.418 -6.863 -12.509 1.00 98.00 105 LEU A C 1
ATOM 849 O O . LEU A 1 105 ? 1.997 -6.718 -13.587 1.00 98.00 105 LEU A O 1
ATOM 853 N N . LEU A 1 106 ? 2.037 -7.292 -11.408 1.00 97.06 106 LEU A N 1
ATOM 854 C CA . LEU A 1 106 ? 3.462 -7.605 -11.334 1.00 97.06 106 LEU A CA 1
ATOM 855 C C . LEU A 1 106 ? 3.826 -8.735 -12.301 1.00 97.06 106 LEU A C 1
ATOM 857 O O . LEU A 1 106 ? 4.798 -8.622 -13.043 1.00 97.06 106 LEU A O 1
ATOM 861 N N . TRP A 1 107 ? 3.016 -9.794 -12.368 1.00 96.81 107 TRP A N 1
ATOM 862 C CA . TRP A 1 107 ? 3.226 -10.890 -13.314 1.00 96.81 107 TRP A CA 1
ATOM 863 C C . TRP A 1 107 ? 3.160 -10.428 -14.776 1.00 96.81 107 TRP A C 1
ATOM 865 O O . TRP A 1 107 ? 4.009 -10.806 -15.590 1.00 96.81 107 TRP A O 1
ATOM 875 N N . ARG A 1 108 ? 2.186 -9.574 -15.124 1.00 96.12 108 ARG A N 1
ATOM 876 C CA . ARG A 1 108 ? 2.087 -8.986 -16.473 1.00 96.12 108 ARG A CA 1
ATOM 877 C C . ARG A 1 108 ? 3.296 -8.110 -16.790 1.00 96.12 108 ARG A C 1
ATOM 879 O O . ARG A 1 108 ? 3.854 -8.225 -17.881 1.00 96.12 108 ARG A O 1
ATOM 886 N N . GLN A 1 109 ? 3.702 -7.266 -15.845 1.00 94.62 109 GLN A N 1
ATOM 887 C CA . GLN A 1 109 ? 4.846 -6.373 -15.996 1.00 94.62 109 GLN A CA 1
ATOM 888 C C . GLN A 1 109 ? 6.152 -7.156 -16.150 1.00 94.62 109 GLN A C 1
ATOM 890 O O . GLN A 1 109 ? 6.931 -6.858 -17.050 1.00 94.62 109 GLN A O 1
ATOM 895 N N . TYR A 1 110 ? 6.356 -8.196 -15.340 1.00 93.44 110 TYR A N 1
ATOM 896 C CA . TYR A 1 110 ? 7.516 -9.077 -15.426 1.00 93.44 110 TYR A CA 1
ATOM 897 C C . TYR A 1 110 ? 7.612 -9.732 -16.804 1.00 93.44 110 TYR A C 1
ATOM 899 O O . TYR A 1 110 ? 8.629 -9.600 -17.478 1.00 93.44 110 TYR A O 1
ATOM 907 N N . ARG A 1 111 ? 6.524 -10.344 -17.294 1.00 91.69 111 ARG A N 1
ATOM 908 C CA . ARG A 1 111 ? 6.493 -10.949 -18.639 1.00 91.69 111 ARG A CA 1
ATOM 909 C C . ARG A 1 111 ? 6.826 -9.955 -19.747 1.00 91.69 111 ARG A C 1
ATOM 911 O O . ARG A 1 111 ? 7.477 -10.319 -20.724 1.00 91.69 111 ARG A O 1
ATOM 918 N N . TRP A 1 112 ? 6.358 -8.719 -19.620 1.00 89.56 112 TRP A N 1
ATOM 919 C CA . TRP A 1 112 ? 6.663 -7.662 -20.575 1.00 89.56 112 TRP A CA 1
ATOM 920 C C . TRP A 1 112 ? 8.132 -7.220 -20.501 1.00 89.56 112 TRP A C 1
ATOM 922 O O . TRP A 1 112 ? 8.785 -7.123 -21.541 1.00 89.56 112 TRP A O 1
ATOM 932 N N . ALA A 1 113 ? 8.669 -7.026 -19.295 1.00 87.25 113 ALA A N 1
ATOM 933 C CA . ALA A 1 113 ? 10.060 -6.639 -19.076 1.00 87.25 113 ALA A CA 1
ATOM 934 C C . ALA A 1 113 ? 11.035 -7.721 -19.573 1.00 87.25 113 ALA A C 1
ATOM 936 O O . ALA A 1 113 ? 11.963 -7.416 -20.322 1.00 87.25 113 ALA A O 1
ATOM 937 N N . SER A 1 114 ? 10.778 -8.996 -19.261 1.00 84.8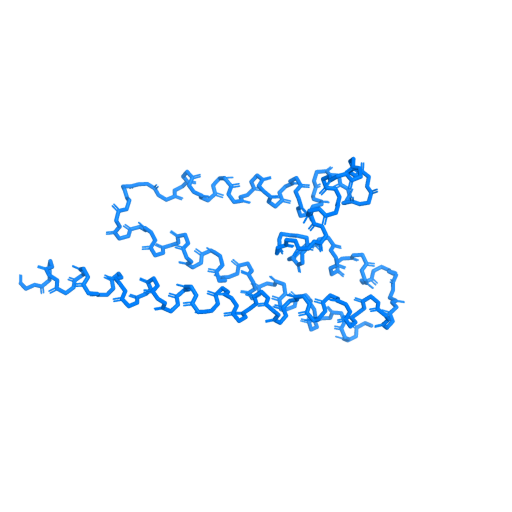8 114 SER A N 1
ATOM 938 C CA . SER A 1 114 ? 11.601 -10.125 -19.720 1.00 84.88 114 SER A CA 1
ATOM 939 C C . SER A 1 114 ? 11.653 -10.236 -21.244 1.00 84.88 114 SER A C 1
ATOM 941 O O . SER A 1 114 ? 12.705 -10.536 -21.801 1.00 84.88 114 SER A O 1
ATOM 943 N N . ARG A 1 115 ? 10.543 -9.951 -21.941 1.00 81.56 115 ARG A N 1
ATOM 944 C CA . ARG A 1 115 ? 10.522 -9.931 -23.414 1.00 81.56 115 ARG A CA 1
ATOM 945 C C . ARG A 1 115 ? 11.385 -8.818 -23.997 1.00 81.56 115 ARG A C 1
ATOM 947 O O . ARG A 1 115 ? 11.969 -9.029 -25.047 1.00 81.56 115 ARG A O 1
ATOM 954 N N . ARG A 1 116 ? 11.469 -7.654 -23.345 1.00 73.19 116 ARG A N 1
ATOM 955 C CA . ARG A 1 116 ? 12.328 -6.548 -23.802 1.00 73.19 116 ARG A CA 1
ATOM 956 C C . ARG A 1 116 ? 13.809 -6.835 -23.578 1.00 73.19 116 ARG A C 1
ATOM 958 O O . ARG A 1 116 ? 14.613 -6.545 -24.453 1.00 73.19 116 ARG A O 1
ATOM 965 N N . LEU A 1 117 ? 14.156 -7.442 -22.444 1.00 67.38 117 LEU A N 1
ATOM 966 C CA . LEU A 1 117 ? 15.537 -7.828 -22.141 1.00 67.38 117 LEU A CA 1
ATOM 967 C C . LEU A 1 117 ? 16.081 -8.869 -23.127 1.00 67.38 117 LEU A C 1
ATOM 969 O O . LEU A 1 117 ? 17.228 -8.761 -23.543 1.00 67.38 117 LEU A O 1
ATOM 973 N N . ALA A 1 118 ? 15.245 -9.813 -23.572 1.00 62.88 118 ALA A N 1
ATOM 974 C CA . ALA A 1 118 ? 15.631 -10.814 -24.569 1.00 62.88 118 ALA A CA 1
ATOM 975 C C . ALA A 1 118 ? 16.023 -10.224 -25.942 1.00 62.88 118 ALA A C 1
ATOM 977 O O . ALA A 1 118 ? 16.638 -10.920 -26.740 1.00 62.88 118 ALA A O 1
ATOM 978 N N . ILE A 1 119 ? 15.683 -8.960 -26.224 1.00 59.47 119 ILE A N 1
ATOM 979 C CA . ILE A 1 119 ? 15.982 -8.292 -27.503 1.00 59.47 119 ILE A CA 1
ATOM 980 C C . ILE A 1 119 ? 17.348 -7.575 -27.456 1.00 59.47 119 ILE A C 1
ATOM 982 O O . ILE A 1 119 ? 17.955 -7.366 -28.497 1.00 59.47 119 ILE A O 1
ATOM 986 N N . ASN A 1 120 ? 17.861 -7.250 -26.261 1.00 56.62 120 ASN A N 1
ATOM 987 C CA . ASN A 1 120 ? 19.123 -6.515 -26.065 1.00 56.62 120 ASN A CA 1
ATOM 988 C C . ASN A 1 120 ? 20.282 -7.396 -25.548 1.00 56.62 120 ASN A C 1
ATOM 990 O O . ASN A 1 120 ? 21.335 -6.868 -25.204 1.00 56.62 120 ASN A O 1
ATOM 994 N N . GLY A 1 121 ? 20.070 -8.710 -25.418 1.00 53.16 121 GLY A N 1
ATOM 995 C CA . GLY A 1 121 ? 21.036 -9.671 -24.865 1.00 53.16 121 GLY A CA 1
ATOM 996 C C . GLY A 1 121 ? 21.454 -10.784 -25.831 1.00 53.16 121 GLY A C 1
ATOM 997 O O . GLY A 1 121 ? 21.881 -11.838 -25.363 1.00 53.16 121 GLY A O 1
ATOM 998 N N . GLY A 1 122 ? 21.268 -10.573 -27.139 1.00 47.88 122 GLY A N 1
ATOM 999 C CA . GLY A 1 122 ? 21.922 -11.351 -28.195 1.00 47.88 122 GLY A CA 1
ATOM 1000 C C . GLY A 1 122 ? 23.267 -10.740 -28.545 1.00 47.88 122 GLY A C 1
ATOM 1001 O O . GLY A 1 122 ? 23.293 -9.501 -28.715 1.00 47.88 122 GLY A O 1
#

Sequence (122 aa):
LPATLLVLALGLTIDFFVSSMIGLMAFVMEDVFSLRLIYQKLIFILGGLLIPVDFLPDWLQRIAKVLPFNLTTYAPAKLFVRFTWEQFWQILALQMGWLVILGLLLWRQYRWASRRLAINGG

Secondary structure (DSSP, 8-state):
-HHHHHHHHHHHHHHHHHHHHHHHGGGT-S-SHHHHHHHHHHHHHHTSSSS-GGGS-HHHHHHHHHSHHHHHTHHHHHHHHS--HHHHHHHHHHHHHHHHHHHHHHHHHHHHHHHHHTTS--

pLDDT: mean 93.41, std 9.31, range [47.88, 98.69]